Protein AF-A0A914YZF9-F1 (afdb_monomer)

Radius of gyration: 19.72 Å; Cα contacts (8 Å, |Δi|>4): 87; chains: 1; bounding box: 62×27×59 Å

Nearest PDB structures (foldseek):
  5k2a-assembly1_A  TM=5.915E-01  e=2.306E-01  unclassified
  5w93-assembly3_C  TM=6.912E-01  e=2.350E+00  Mus musculus
  6rz8-assembly1_A  TM=3.939E-01  e=8.623E-01  Homo sapiens
  9d3e-assembly1_A  TM=4.324E-01  e=1.805E+00  Homo sapiens
  5vxm-assembly1_A  TM=5.059E-01  e=7.116E+00  Shigella flexneri

Solvent-accessible surface area (backbone atoms only — not comparable to full-atom values): 7388 Å² total; per-residue (Å²): 140,86,82,81,82,81,75,82,79,78,78,74,52,68,73,56,54,53,52,51,51,54,52,51,51,53,49,52,51,51,31,49,52,26,47,49,49,28,53,49,44,55,39,80,81,52,87,71,62,92,94,63,50,62,63,57,46,34,53,54,23,46,50,47,30,54,47,36,52,49,53,44,40,71,76,38,68,81,52,72,35,68,63,34,53,49,29,52,52,49,30,60,53,39,58,73,68,52,55,75,90,46,94,63,56,82,40,65,69,35,53,51,23,50,53,48,26,52,48,28,53,53,48,47,54,66,75,74,109

pLDDT: mean 87.25, std 16.42, range [41.81, 98.69]

Structure (mmCIF, N/CA/C/O backbone):
data_AF-A0A914YZF9-F1
#
_entry.id   AF-A0A914YZF9-F1
#
loop_
_atom_site.group_PDB
_atom_site.id
_atom_site.type_symbol
_atom_site.label_atom_id
_atom_site.label_alt_id
_atom_site.label_comp_id
_atom_site.label_asym_id
_atom_site.label_entity_id
_atom_site.label_seq_id
_atom_site.pdbx_PDB_ins_code
_atom_site.Cartn_x
_atom_site.Cartn_y
_atom_site.Cartn_z
_atom_site.occupancy
_atom_site.B_iso_or_equiv
_atom_site.auth_seq_id
_atom_site.auth_comp_id
_atom_site.auth_asym_id
_atom_site.auth_atom_id
_atom_site.pdbx_PDB_model_num
ATOM 1 N N . MET A 1 1 ? -44.061 -2.619 39.782 1.00 41.81 1 MET A N 1
ATOM 2 C CA . MET A 1 1 ? -43.776 -3.865 39.043 1.00 41.81 1 MET A CA 1
ATOM 3 C C . MET A 1 1 ? -42.575 -3.574 38.165 1.00 41.81 1 MET 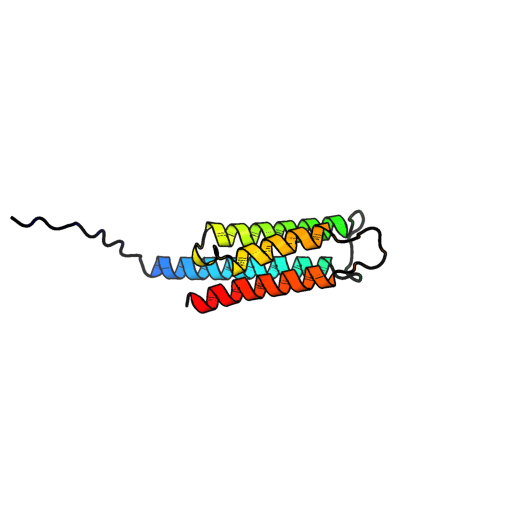A C 1
ATOM 5 O O . MET A 1 1 ? -42.728 -2.903 37.156 1.00 41.81 1 MET A O 1
ATOM 9 N N . SER A 1 2 ? -41.387 -3.953 38.624 1.00 46.25 2 SER A N 1
ATOM 10 C CA . SER A 1 2 ? -40.129 -3.753 37.899 1.00 46.25 2 SER A CA 1
ATOM 11 C C . SER A 1 2 ? -39.741 -5.091 37.279 1.00 46.25 2 SER A C 1
ATOM 13 O O . SER A 1 2 ? -39.705 -6.085 37.999 1.00 46.25 2 SER A O 1
ATOM 15 N N . SER A 1 3 ? -39.484 -5.128 35.973 1.00 50.91 3 SER A N 1
ATOM 16 C CA . SER A 1 3 ? -38.875 -6.283 35.309 1.00 50.91 3 SER A CA 1
ATOM 17 C C . SER A 1 3 ? -37.650 -5.799 34.555 1.00 50.91 3 SER A C 1
ATOM 19 O O . SER A 1 3 ? -37.742 -4.932 33.689 1.00 50.91 3 SER A O 1
ATOM 21 N N . SER A 1 4 ? -36.512 -6.329 34.979 1.00 44.91 4 SER A N 1
ATOM 22 C CA . SER A 1 4 ? -35.160 -5.950 34.605 1.00 44.91 4 SER A CA 1
ATOM 23 C C . SER A 1 4 ? -34.859 -6.211 33.131 1.00 44.91 4 SER A C 1
ATOM 25 O O . SER A 1 4 ? -35.211 -7.25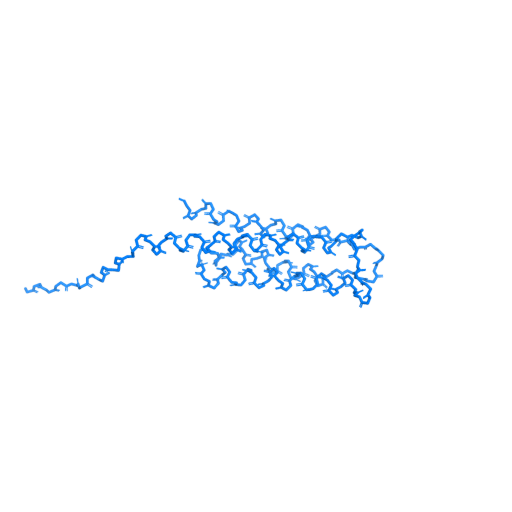8 32.590 1.00 44.91 4 SER A O 1
ATOM 27 N N . CYS A 1 5 ? -34.146 -5.274 32.507 1.00 44.41 5 CYS A N 1
ATOM 28 C CA . CYS A 1 5 ? -33.443 -5.492 31.251 1.00 44.41 5 CYS A CA 1
ATOM 29 C C . CYS A 1 5 ? -32.364 -6.563 31.474 1.00 44.41 5 CYS A C 1
ATOM 31 O O . CYS A 1 5 ? -31.506 -6.400 32.341 1.00 44.41 5 CYS A O 1
ATOM 33 N N . SER A 1 6 ? -32.401 -7.653 30.711 1.00 42.81 6 SER A N 1
ATOM 34 C CA . SER A 1 6 ? -31.313 -8.627 30.671 1.00 42.81 6 SER A CA 1
ATOM 35 C C . SER A 1 6 ? -30.096 -7.978 30.007 1.00 42.81 6 SER A C 1
ATOM 37 O O . SER A 1 6 ? -30.089 -7.779 28.791 1.00 42.81 6 SER A O 1
ATOM 39 N N . SER A 1 7 ? -29.083 -7.630 30.798 1.00 47.12 7 SER A N 1
ATOM 40 C CA . SER A 1 7 ? -27.751 -7.348 30.270 1.00 47.12 7 SER A CA 1
ATOM 41 C C . SER A 1 7 ? -27.175 -8.671 29.775 1.00 47.12 7 SER A C 1
ATOM 43 O O . SER A 1 7 ? -27.036 -9.607 30.561 1.00 47.12 7 SER A O 1
ATOM 45 N N . ILE A 1 8 ? -26.908 -8.775 28.475 1.00 48.06 8 ILE A N 1
ATOM 46 C CA . ILE A 1 8 ? -26.122 -9.878 27.932 1.00 48.06 8 ILE A CA 1
ATOM 47 C C . ILE A 1 8 ? -24.694 -9.629 28.414 1.00 48.06 8 ILE A C 1
ATOM 49 O O . ILE A 1 8 ? -24.010 -8.745 27.906 1.00 48.06 8 ILE A O 1
ATOM 53 N N . ASP A 1 9 ? -24.290 -10.366 29.442 1.00 46.50 9 ASP A N 1
ATOM 54 C CA . ASP A 1 9 ? -22.902 -10.473 29.869 1.00 46.50 9 ASP A CA 1
ATOM 55 C C . ASP A 1 9 ? -22.181 -11.352 28.840 1.00 46.50 9 ASP A C 1
ATOM 57 O O . ASP A 1 9 ? -22.164 -12.580 28.936 1.00 46.50 9 ASP A O 1
ATOM 61 N N . LEU A 1 10 ? -21.691 -10.729 27.765 1.00 47.41 10 LEU A N 1
ATOM 62 C CA . LEU A 1 10 ? -20.700 -11.355 26.898 1.00 47.41 10 LEU A CA 1
ATOM 63 C C . LEU A 1 10 ? -19.384 -11.328 27.672 1.00 47.41 10 LEU A C 1
ATOM 65 O O . LEU A 1 10 ? -18.563 -10.440 27.465 1.00 47.41 10 LEU A O 1
ATOM 69 N N . GLY A 1 11 ? -19.221 -12.276 28.595 1.00 46.06 11 GLY A N 1
ATOM 70 C CA . GLY A 1 11 ? -17.920 -12.594 29.164 1.00 46.06 11 GLY A CA 1
ATOM 71 C C . GLY A 1 11 ? -17.015 -13.042 28.024 1.00 46.06 11 GLY A C 1
ATOM 72 O O . GLY A 1 11 ? -17.079 -14.195 27.599 1.00 46.06 11 GLY A O 1
ATOM 73 N N . ILE A 1 12 ? -16.254 -12.103 27.464 1.00 52.09 12 ILE A N 1
ATOM 74 C CA . ILE A 1 12 ? -15.191 -12.409 26.516 1.00 52.09 12 ILE A CA 1
ATOM 75 C C . ILE A 1 12 ? -14.120 -13.118 27.340 1.00 52.09 12 ILE A C 1
ATOM 77 O O . ILE A 1 12 ? -13.631 -12.579 28.332 1.00 52.09 12 ILE A O 1
ATOM 81 N N . ASP A 1 13 ? -13.856 -14.371 26.985 1.00 53.38 13 ASP A N 1
ATOM 82 C CA . ASP A 1 13 ? -12.805 -15.173 27.596 1.00 53.38 13 ASP A CA 1
ATOM 83 C C . ASP A 1 13 ? -11.463 -14.436 27.411 1.00 53.38 13 ASP A C 1
ATOM 85 O O . ASP A 1 13 ? -11.166 -14.046 26.277 1.00 53.38 13 ASP A O 1
ATOM 89 N N . PRO A 1 14 ? -10.666 -14.198 28.469 1.00 59.97 14 PRO A N 1
ATOM 90 C CA . PRO A 1 14 ? -9.357 -13.556 28.338 1.00 59.97 14 PRO A CA 1
ATOM 91 C C . PRO A 1 14 ? -8.442 -14.278 27.334 1.00 59.97 14 PRO A C 1
ATOM 93 O O . PRO A 1 14 ? -7.701 -13.614 26.612 1.00 59.97 14 PRO A O 1
ATOM 96 N N . ASP A 1 15 ? -8.574 -15.602 27.179 1.00 61.19 15 ASP A N 1
ATOM 97 C CA . ASP A 1 15 ? -7.823 -16.362 26.170 1.00 61.19 15 ASP A CA 1
ATOM 98 C C . ASP A 1 15 ? -8.225 -15.971 24.730 1.00 61.19 15 ASP A C 1
ATOM 100 O O . ASP A 1 15 ? -7.439 -16.094 23.790 1.00 61.19 15 ASP A O 1
ATOM 104 N N . PHE A 1 16 ? -9.452 -15.477 24.526 1.00 59.66 16 PHE A N 1
ATOM 105 C CA . PHE A 1 16 ? -9.936 -15.003 23.227 1.00 59.66 16 PHE A CA 1
ATOM 106 C C . PHE A 1 16 ? -9.456 -13.579 22.911 1.00 59.66 16 PHE A C 1
ATOM 108 O O . PHE A 1 16 ? -9.211 -13.273 21.743 1.00 59.66 16 PHE A O 1
ATOM 115 N N . GLU A 1 17 ? -9.290 -12.715 23.918 1.00 62.69 17 GLU A N 1
ATOM 116 C CA . GLU A 1 17 ? -8.687 -11.386 23.728 1.00 62.69 17 GLU A CA 1
ATOM 117 C C . GLU A 1 17 ? -7.202 -11.484 23.358 1.00 62.69 17 GLU A C 1
ATOM 119 O O . GLU A 1 17 ? -6.766 -10.795 22.432 1.00 62.69 17 GLU A O 1
ATOM 124 N N . ASP A 1 18 ? -6.456 -12.394 23.990 1.00 62.62 18 ASP A N 1
ATOM 125 C CA . ASP A 1 18 ? -5.040 -12.627 23.675 1.00 62.62 18 ASP A CA 1
ATOM 126 C C . ASP A 1 18 ? -4.853 -13.165 22.243 1.00 62.62 18 ASP A C 1
ATOM 128 O O . ASP A 1 18 ? -4.009 -12.675 21.489 1.00 62.62 18 ASP A O 1
ATOM 132 N N . LEU A 1 19 ? -5.710 -14.090 21.792 1.00 63.25 19 LEU A N 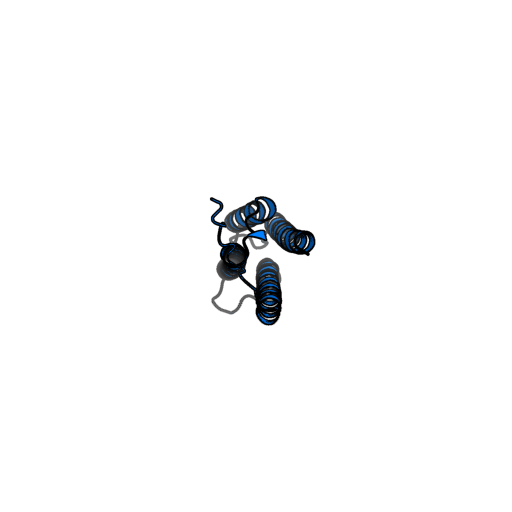1
ATOM 133 C CA . LEU A 1 19 ? -5.690 -14.582 20.405 1.00 63.25 19 LEU A CA 1
ATOM 134 C C . LEU A 1 19 ? -6.034 -13.492 19.377 1.00 63.25 19 LEU A C 1
ATOM 136 O O . LEU A 1 19 ? -5.483 -13.474 18.270 1.00 63.25 19 LEU A O 1
ATOM 140 N N . LEU A 1 20 ? -6.947 -12.577 19.718 1.00 70.44 20 LEU A N 1
ATOM 141 C CA . LEU A 1 20 ? -7.263 -11.426 18.872 1.00 70.44 20 LEU A CA 1
ATOM 142 C C . LEU A 1 20 ? -6.070 -10.467 18.776 1.00 70.44 20 LEU A C 1
ATOM 144 O O . LEU A 1 20 ? -5.789 -9.975 17.679 1.00 70.44 20 LEU A O 1
ATOM 148 N N . ALA A 1 21 ? -5.344 -10.251 19.874 1.00 79.81 21 ALA A N 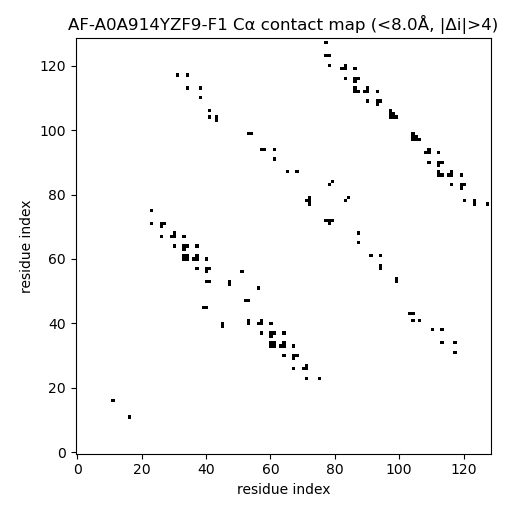1
ATOM 149 C CA . ALA A 1 21 ? -4.135 -9.433 19.895 1.00 79.81 21 ALA A CA 1
ATOM 150 C C . ALA A 1 21 ? -3.011 -10.038 19.032 1.00 79.81 21 ALA A C 1
ATOM 152 O O . ALA A 1 21 ? -2.431 -9.326 18.209 1.00 79.81 21 ALA A O 1
ATOM 153 N N . ASP A 1 22 ? -2.770 -11.348 19.133 1.00 86.19 22 ASP A N 1
ATOM 154 C CA . ASP A 1 22 ? -1.772 -12.052 18.313 1.00 86.19 22 ASP A CA 1
ATOM 155 C C . ASP A 1 22 ? -2.117 -12.006 16.822 1.00 86.19 22 ASP A C 1
ATOM 157 O O . ASP A 1 22 ? -1.260 -11.731 15.975 1.00 86.19 22 ASP A O 1
ATOM 161 N N . SER A 1 23 ? -3.393 -12.225 16.483 1.00 91.38 23 SER A N 1
ATOM 162 C CA . SER A 1 23 ? -3.843 -12.146 15.092 1.00 91.38 23 SER A CA 1
ATOM 163 C C . SER A 1 23 ? -3.644 -10.742 14.518 1.00 91.38 23 SER A C 1
ATOM 165 O O . SER A 1 23 ? -3.094 -10.610 13.424 1.00 91.38 23 SER A O 1
ATOM 167 N N . LEU A 1 24 ? -3.977 -9.698 15.286 1.00 93.25 24 LEU A N 1
ATOM 168 C CA . LEU A 1 24 ? -3.774 -8.308 14.891 1.00 93.25 24 LEU A CA 1
ATOM 169 C C . LEU A 1 24 ? -2.295 -8.006 14.635 1.00 93.25 24 LEU A C 1
ATOM 171 O O . LEU A 1 24 ? -1.974 -7.404 13.610 1.00 93.25 24 LEU A O 1
ATOM 175 N N . LEU A 1 25 ? -1.397 -8.423 15.530 1.00 92.25 25 LEU A N 1
ATOM 176 C CA . LEU A 1 25 ? 0.042 -8.210 15.354 1.00 92.25 25 LEU A CA 1
ATOM 177 C C . LEU A 1 25 ? 0.555 -8.878 14.076 1.00 92.25 25 LEU A C 1
ATOM 179 O O . LEU A 1 25 ? 1.207 -8.216 13.268 1.00 92.25 25 LEU A O 1
ATOM 183 N N . ASN A 1 26 ? 0.180 -10.135 13.838 1.00 95.69 26 ASN A N 1
ATOM 184 C CA . ASN A 1 26 ? 0.559 -10.858 12.625 1.00 95.69 26 ASN A CA 1
ATOM 185 C C . ASN A 1 26 ? 0.061 -10.153 11.348 1.00 95.69 26 ASN A C 1
ATOM 187 O O . ASN A 1 26 ? 0.760 -10.083 10.340 1.00 95.69 26 ASN A O 1
ATOM 191 N N . ASP A 1 27 ? -1.137 -9.577 11.377 1.00 96.56 27 ASP A N 1
ATOM 192 C CA . ASP A 1 27 ? -1.683 -8.859 10.223 1.00 96.56 27 ASP A CA 1
ATOM 193 C C . ASP A 1 27 ? -0.989 -7.527 9.949 1.00 96.56 27 ASP A C 1
ATOM 195 O O . ASP A 1 27 ? -0.864 -7.108 8.795 1.00 96.56 27 ASP A O 1
ATOM 199 N N . ILE A 1 28 ? -0.540 -6.861 11.012 1.00 96.38 28 ILE A N 1
ATOM 200 C CA . ILE A 1 28 ? 0.260 -5.640 10.926 1.00 96.38 28 ILE A CA 1
ATOM 201 C C . ILE A 1 28 ? 1.652 -5.959 10.379 1.00 96.38 28 ILE A C 1
ATOM 203 O O . ILE A 1 28 ? 2.143 -5.223 9.521 1.00 96.38 28 ILE A O 1
ATOM 207 N N . GLU A 1 29 ? 2.260 -7.065 10.808 1.00 97.06 29 GLU A N 1
ATOM 208 C CA . GLU A 1 29 ? 3.526 -7.557 10.257 1.00 97.06 29 GLU A CA 1
ATOM 209 C C . GLU A 1 29 ? 3.397 -7.894 8.767 1.00 97.06 29 GLU A C 1
ATOM 211 O O . GLU A 1 29 ? 4.203 -7.420 7.964 1.00 97.06 29 GLU A O 1
ATOM 216 N N . LEU A 1 30 ? 2.336 -8.603 8.366 1.00 97.94 30 LEU A N 1
ATOM 217 C CA . LEU A 1 30 ? 2.048 -8.888 6.956 1.00 97.94 30 LEU A CA 1
ATOM 218 C C . LEU A 1 30 ? 1.857 -7.607 6.133 1.00 97.94 30 LEU A C 1
ATOM 220 O O . LEU A 1 30 ? 2.388 -7.481 5.027 1.00 97.94 30 LEU A O 1
ATOM 224 N N . PHE A 1 31 ? 1.119 -6.628 6.661 1.00 98.44 31 PHE A N 1
ATOM 225 C CA . PHE A 1 31 ? 0.971 -5.321 6.019 1.00 98.44 31 PHE A CA 1
ATOM 226 C C . PHE A 1 31 ? 2.324 -4.605 5.847 1.00 98.44 31 PHE A C 1
ATOM 228 O O . PHE A 1 31 ? 2.598 -4.049 4.774 1.00 98.44 31 PHE A O 1
ATOM 235 N N . ALA A 1 32 ? 3.181 -4.632 6.870 1.00 98.19 32 ALA A N 1
ATOM 236 C CA . ALA A 1 32 ? 4.511 -4.030 6.822 1.00 98.19 32 ALA A CA 1
ATOM 237 C C . ALA A 1 32 ? 5.421 -4.740 5.805 1.00 98.19 32 ALA A C 1
ATOM 239 O O . ALA A 1 32 ? 6.102 -4.080 5.016 1.00 98.19 32 ALA A O 1
ATOM 240 N N . GLU A 1 33 ? 5.382 -6.074 5.747 1.00 98.50 33 GLU A N 1
ATOM 241 C CA . GLU A 1 33 ? 6.123 -6.860 4.759 1.00 98.50 33 GLU A CA 1
ATOM 242 C C . GLU A 1 33 ? 5.691 -6.508 3.331 1.00 98.50 33 GLU A C 1
ATOM 244 O O . GLU A 1 33 ? 6.530 -6.217 2.472 1.00 98.50 33 GLU A O 1
ATOM 249 N N . HIS A 1 34 ? 4.384 -6.469 3.063 1.00 98.69 34 HIS A N 1
ATOM 250 C CA . HIS A 1 34 ? 3.865 -6.090 1.750 1.00 98.69 34 HIS A CA 1
ATOM 251 C C . HIS A 1 34 ? 4.257 -4.659 1.364 1.00 98.69 34 HIS A C 1
ATOM 253 O O . HIS A 1 34 ? 4.623 -4.408 0.211 1.00 98.69 34 HIS A O 1
ATOM 259 N N . SER A 1 35 ? 4.231 -3.728 2.320 1.00 98.50 35 SER A N 1
ATOM 260 C CA . SER A 1 35 ? 4.640 -2.335 2.104 1.00 98.50 35 SER A CA 1
ATOM 261 C C . SER A 1 35 ? 6.131 -2.231 1.782 1.00 98.50 35 SER A C 1
ATOM 263 O O . SER A 1 35 ? 6.524 -1.511 0.859 1.00 98.50 35 SER A O 1
ATOM 265 N N . ASN A 1 36 ? 6.972 -3.016 2.459 1.00 98.12 36 ASN A N 1
ATOM 266 C CA . ASN A 1 36 ? 8.392 -3.126 2.139 1.00 98.12 36 ASN A CA 1
ATOM 267 C C . ASN A 1 36 ? 8.629 -3.732 0.745 1.00 98.12 36 ASN A C 1
ATOM 269 O O . ASN A 1 36 ? 9.424 -3.200 -0.028 1.00 98.12 36 ASN A O 1
ATOM 273 N N . ARG A 1 37 ? 7.895 -4.786 0.369 1.00 97.19 37 ARG A N 1
ATOM 274 C CA . ARG A 1 37 ? 7.969 -5.367 -0.985 1.00 97.19 37 ARG A CA 1
ATOM 275 C C . ARG A 1 37 ? 7.610 -4.347 -2.064 1.00 97.19 37 ARG A C 1
ATOM 277 O O . ARG A 1 37 ? 8.278 -4.299 -3.096 1.00 97.19 37 ARG A O 1
ATOM 284 N N . LEU A 1 38 ? 6.613 -3.496 -1.814 1.00 98.00 38 LEU A N 1
ATOM 285 C CA . LEU A 1 38 ? 6.279 -2.399 -2.721 1.00 98.00 38 LEU A CA 1
ATOM 286 C C . LEU A 1 38 ? 7.433 -1.397 -2.840 1.00 98.00 38 LEU A C 1
ATOM 288 O O . LEU A 1 38 ? 7.800 -1.053 -3.961 1.00 98.00 38 LEU A O 1
ATOM 292 N N . ARG A 1 39 ? 8.070 -0.993 -1.734 1.00 97.12 39 ARG A N 1
ATOM 293 C CA . ARG A 1 39 ? 9.264 -0.128 -1.791 1.00 97.12 39 ARG A CA 1
ATOM 294 C C . ARG A 1 39 ? 10.388 -0.730 -2.624 1.00 97.12 39 ARG A C 1
ATOM 296 O O . ARG A 1 39 ? 10.929 -0.042 -3.481 1.00 97.12 39 ARG A O 1
ATOM 303 N N . VAL A 1 40 ? 10.704 -2.006 -2.408 1.00 95.50 40 VAL A N 1
ATOM 304 C CA . VAL A 1 40 ? 11.756 -2.705 -3.162 1.00 95.50 40 VAL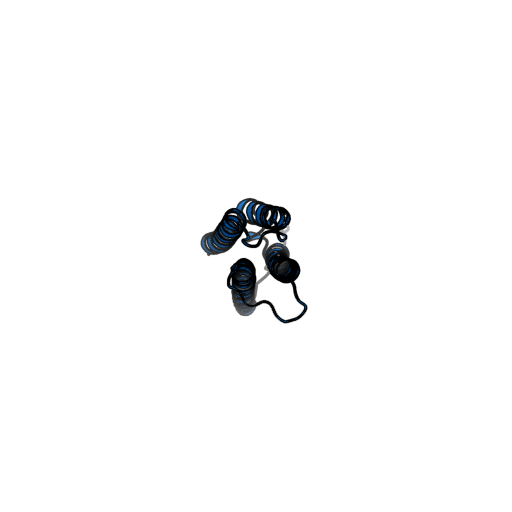 A CA 1
ATOM 305 C C . VAL A 1 40 ? 11.425 -2.743 -4.654 1.00 95.50 40 VAL A C 1
ATOM 307 O O . VAL A 1 40 ? 12.290 -2.461 -5.473 1.00 95.50 40 VAL A O 1
ATOM 310 N N . SER A 1 41 ? 10.168 -3.000 -5.027 1.00 94.62 41 SER A N 1
ATOM 311 C CA . SER A 1 41 ? 9.758 -3.006 -6.443 1.00 94.62 41 SER A CA 1
ATOM 312 C C . SER A 1 41 ? 9.861 -1.635 -7.133 1.00 94.62 41 SER A C 1
ATOM 314 O O . SER A 1 41 ? 9.949 -1.562 -8.360 1.00 94.62 41 SER A O 1
ATOM 316 N N . LEU A 1 42 ? 9.857 -0.547 -6.353 1.00 94.62 42 LEU A N 1
ATOM 317 C CA . LEU A 1 42 ? 10.023 0.827 -6.834 1.00 94.62 42 LEU A CA 1
ATOM 318 C C . LEU A 1 42 ? 11.497 1.241 -6.957 1.00 94.62 42 LEU A C 1
ATOM 320 O O . LEU A 1 42 ? 11.775 2.290 -7.544 1.00 94.62 42 LEU A O 1
ATOM 324 N N . ASP A 1 43 ? 12.435 0.453 -6.421 1.00 91.88 43 ASP A N 1
ATOM 325 C CA . ASP A 1 43 ? 13.863 0.706 -6.581 1.00 91.88 43 ASP A CA 1
ATOM 326 C C . ASP A 1 43 ? 14.282 0.418 -8.030 1.00 91.88 43 ASP A C 1
ATOM 328 O O . ASP A 1 43 ? 14.116 -0.680 -8.567 1.00 91.88 43 ASP A O 1
ATOM 332 N N . SER A 1 44 ? 14.859 1.430 -8.679 1.00 85.00 44 SER A N 1
ATOM 333 C CA . SER A 1 44 ? 15.334 1.316 -10.059 1.00 85.00 44 SER A CA 1
ATOM 334 C C . SER A 1 44 ? 16.506 0.336 -10.205 1.00 85.00 44 SER A C 1
ATOM 336 O O . SER A 1 44 ? 16.742 -0.153 -11.312 1.00 85.00 44 SER A O 1
ATOM 338 N N . ASN A 1 45 ? 17.193 0.008 -9.106 1.00 86.75 45 ASN A N 1
ATOM 339 C CA . ASN A 1 45 ? 18.281 -0.969 -9.061 1.00 86.75 45 ASN A CA 1
ATOM 340 C C . ASN A 1 45 ? 17.818 -2.380 -8.670 1.00 86.75 45 ASN A C 1
ATOM 342 O O . ASN A 1 45 ? 18.632 -3.306 -8.688 1.00 86.75 45 ASN A O 1
ATOM 346 N N . ALA A 1 46 ? 16.541 -2.567 -8.318 1.00 86.88 46 ALA A N 1
ATOM 347 C CA . ALA A 1 46 ? 16.033 -3.883 -7.960 1.00 86.88 46 ALA A CA 1
ATOM 348 C C . ALA A 1 46 ? 16.102 -4.845 -9.152 1.00 86.88 46 ALA A C 1
ATOM 350 O O . ALA A 1 46 ? 15.781 -4.483 -10.292 1.00 86.88 46 ALA A O 1
ATOM 351 N N . TYR A 1 47 ? 16.507 -6.081 -8.855 1.00 86.88 47 TYR A N 1
ATOM 352 C CA . TYR A 1 47 ? 16.530 -7.180 -9.810 1.00 86.88 47 TYR A CA 1
ATOM 353 C C . TYR A 1 47 ? 15.117 -7.491 -10.313 1.00 86.88 47 TYR A C 1
ATOM 355 O O . TYR A 1 47 ? 14.176 -7.606 -9.529 1.00 86.88 47 TYR A O 1
ATOM 363 N N . ILE A 1 48 ? 14.990 -7.671 -11.626 1.00 85.81 48 ILE A N 1
ATOM 364 C CA . ILE A 1 48 ? 13.759 -8.114 -12.277 1.00 85.81 48 ILE A CA 1
ATOM 365 C C . ILE A 1 48 ? 14.033 -9.520 -12.825 1.00 85.81 48 ILE A C 1
ATOM 367 O O . ILE A 1 48 ? 14.947 -9.653 -13.641 1.00 85.81 48 ILE A O 1
ATOM 371 N N . PRO A 1 49 ? 13.298 -10.560 -12.384 1.00 86.88 49 PRO A N 1
ATOM 3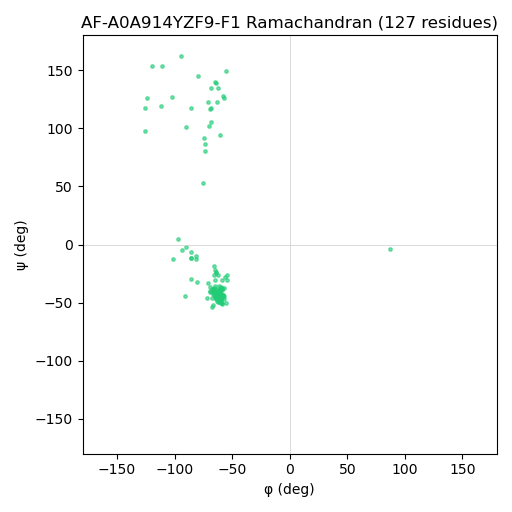72 C CA . PRO A 1 49 ? 13.392 -11.896 -12.949 1.00 86.88 49 PRO A CA 1
ATOM 373 C C . PRO A 1 49 ? 13.155 -11.903 -14.456 1.00 86.88 49 PRO A C 1
ATOM 375 O O . PRO A 1 49 ? 12.384 -11.101 -14.991 1.00 86.88 49 PRO A O 1
ATOM 378 N N . ASP A 1 50 ? 13.796 -12.850 -15.134 1.00 83.62 50 ASP A N 1
ATOM 379 C CA . ASP A 1 50 ? 13.679 -12.997 -16.579 1.00 83.62 50 ASP A CA 1
ATOM 380 C C . ASP A 1 50 ? 12.212 -13.191 -16.997 1.00 83.62 50 ASP A C 1
ATOM 382 O O . ASP A 1 50 ? 11.515 -14.082 -16.511 1.00 83.62 50 ASP A O 1
ATOM 386 N N . GLY A 1 51 ? 11.744 -12.350 -17.921 1.00 82.12 51 GLY A N 1
ATOM 387 C CA . GLY A 1 51 ? 10.371 -12.386 -18.432 1.00 82.12 51 GLY A CA 1
ATOM 388 C C . GLY A 1 51 ? 9.350 -11.576 -17.625 1.00 82.12 51 GLY A C 1
ATOM 389 O O . GLY A 1 51 ? 8.208 -11.452 -18.069 1.00 82.12 51 GLY A O 1
ATOM 390 N N . GLU A 1 52 ? 9.736 -10.977 -16.496 1.00 87.75 52 GLU A N 1
ATOM 391 C CA . GLU A 1 52 ? 8.898 -10.017 -15.775 1.00 87.75 52 GLU A CA 1
ATOM 392 C C . GLU A 1 52 ? 9.209 -8.566 -16.163 1.00 87.75 52 GLU A C 1
ATOM 394 O O . GLU A 1 52 ? 10.256 -8.242 -16.723 1.00 87.75 52 GLU A O 1
ATOM 399 N N . SER A 1 53 ? 8.281 -7.661 -15.845 1.00 90.94 53 SER A N 1
ATOM 400 C CA . SER A 1 53 ? 8.509 -6.220 -15.941 1.00 90.94 53 SER A CA 1
ATOM 401 C C . SER A 1 53 ? 8.346 -5.561 -14.579 1.00 90.94 53 SER A C 1
ATOM 403 O O . SER A 1 53 ? 7.580 -6.020 -13.728 1.00 90.94 53 SER A O 1
ATOM 405 N N . ARG A 1 54 ? 9.018 -4.422 -14.387 1.00 91.12 54 ARG A N 1
ATOM 406 C CA . ARG A 1 54 ? 8.875 -3.621 -13.165 1.00 91.12 54 ARG A CA 1
ATOM 407 C C . ARG A 1 54 ? 7.426 -3.200 -12.920 1.00 91.12 54 ARG A C 1
ATOM 409 O O . ARG A 1 54 ? 6.970 -3.224 -11.785 1.00 91.12 54 ARG A O 1
ATOM 416 N N . CYS A 1 55 ? 6.691 -2.885 -13.988 1.00 93.94 55 CYS A N 1
ATOM 417 C CA . CYS A 1 55 ? 5.258 -2.596 -13.934 1.00 93.94 55 CYS A CA 1
ATOM 418 C C . CYS A 1 55 ? 4.479 -3.747 -13.276 1.00 93.94 55 CYS A C 1
ATOM 420 O O . CYS A 1 55 ? 3.746 -3.529 -12.311 1.00 93.94 55 CYS A O 1
ATOM 422 N N . VAL A 1 56 ? 4.704 -4.985 -13.730 1.00 93.88 56 VAL A N 1
ATOM 423 C CA . VAL A 1 56 ? 4.058 -6.178 -13.160 1.00 93.88 56 VAL A CA 1
ATOM 424 C C . VAL A 1 56 ? 4.407 -6.341 -11.680 1.00 93.88 56 VAL A C 1
ATOM 426 O O . VAL A 1 56 ? 3.505 -6.544 -10.868 1.00 93.88 56 VAL A O 1
ATOM 429 N N . GLN A 1 57 ? 5.678 -6.184 -11.304 1.00 94.56 57 GLN A N 1
ATOM 430 C CA . GLN A 1 57 ? 6.102 -6.319 -9.907 1.00 94.56 57 GLN A CA 1
ATOM 431 C C . GLN A 1 57 ? 5.496 -5.263 -8.988 1.00 94.56 57 GLN A C 1
ATOM 433 O O . GLN A 1 57 ? 4.983 -5.602 -7.922 1.00 94.56 57 GLN A O 1
ATOM 438 N N . VAL A 1 58 ? 5.513 -3.996 -9.407 1.00 96.44 58 VAL A N 1
ATOM 439 C CA . VAL A 1 58 ? 4.931 -2.894 -8.634 1.00 96.44 58 VAL A CA 1
ATOM 440 C C . VAL A 1 58 ? 3.429 -3.110 -8.451 1.00 96.44 58 VAL A C 1
ATOM 442 O O . VAL A 1 58 ? 2.912 -2.950 -7.345 1.00 96.44 58 VAL A O 1
ATOM 445 N N . HIS A 1 59 ? 2.713 -3.539 -9.495 1.00 97.12 59 HIS A N 1
ATOM 446 C CA . HIS A 1 59 ? 1.281 -3.823 -9.393 1.00 97.12 59 HIS A CA 1
ATOM 447 C C . HIS A 1 59 ? 0.963 -5.062 -8.544 1.00 97.12 59 HIS A C 1
ATOM 449 O O . HIS A 1 59 ? -0.019 -5.048 -7.794 1.00 97.12 59 HIS A O 1
ATOM 455 N N . ALA A 1 60 ? 1.787 -6.110 -8.602 1.00 96.94 60 ALA A N 1
ATOM 456 C CA . ALA A 1 60 ? 1.656 -7.269 -7.723 1.00 96.94 60 ALA A CA 1
ATOM 457 C C . ALA A 1 60 ? 1.887 -6.875 -6.253 1.00 96.94 60 ALA A C 1
ATOM 459 O O . ALA A 1 60 ? 1.074 -7.204 -5.386 1.00 96.94 60 ALA A O 1
ATOM 460 N N . ALA A 1 61 ? 2.935 -6.094 -5.979 1.00 97.81 61 ALA A N 1
ATOM 461 C CA . ALA A 1 61 ? 3.232 -5.563 -4.653 1.00 97.81 61 ALA A CA 1
ATOM 462 C C . ALA A 1 61 ? 2.112 -4.666 -4.111 1.00 97.81 61 ALA A C 1
ATOM 464 O O . ALA A 1 61 ? 1.640 -4.875 -2.992 1.00 97.81 61 ALA A O 1
ATOM 465 N N . LEU A 1 62 ? 1.601 -3.740 -4.927 1.00 98.62 62 LEU A N 1
ATOM 466 C CA . LEU A 1 62 ? 0.455 -2.903 -4.568 1.00 98.62 62 LEU A CA 1
ATOM 467 C C . LEU A 1 62 ? -0.793 -3.738 -4.253 1.00 98.62 62 LEU A C 1
ATOM 469 O O . LEU A 1 62 ? -1.554 -3.383 -3.350 1.00 98.62 62 LEU A O 1
ATOM 473 N N . SER A 1 63 ? -1.021 -4.829 -4.987 1.00 98.56 63 SER A N 1
ATOM 474 C CA . SER A 1 63 ? -2.172 -5.707 -4.760 1.00 98.56 63 SER A CA 1
ATOM 475 C C . SER A 1 63 ? -2.100 -6.374 -3.386 1.00 98.56 63 SER A C 1
ATOM 477 O O . SER A 1 63 ? -3.105 -6.410 -2.682 1.00 98.56 63 SER A O 1
ATOM 479 N N . MET A 1 64 ? -0.911 -6.810 -2.959 1.00 98.56 64 MET A N 1
ATOM 480 C CA . MET A 1 64 ? -0.704 -7.372 -1.618 1.00 98.56 64 MET A CA 1
ATOM 481 C C . MET A 1 64 ? -0.891 -6.325 -0.514 1.00 98.56 64 MET A C 1
ATOM 483 O O . MET A 1 64 ? -1.587 -6.591 0.466 1.00 98.56 64 MET A O 1
ATOM 487 N N . VAL A 1 65 ? -0.367 -5.105 -0.696 1.00 98.69 65 VAL A N 1
ATOM 488 C CA . VAL A 1 65 ? -0.616 -3.995 0.244 1.00 98.69 65 VAL A CA 1
ATOM 489 C C . VAL A 1 65 ? -2.116 -3.718 0.344 1.00 98.69 65 VAL A C 1
ATOM 491 O O . VAL A 1 65 ? -2.677 -3.712 1.436 1.00 98.69 65 VAL A O 1
ATOM 494 N N . SER A 1 66 ? -2.795 -3.573 -0.794 1.00 98.44 66 SER A N 1
ATOM 495 C CA . SER A 1 66 ? -4.237 -3.300 -0.847 1.00 98.44 66 SER A CA 1
ATOM 496 C C . SER A 1 66 ? -5.065 -4.405 -0.187 1.00 98.44 66 SER A C 1
ATOM 498 O O . SER A 1 66 ? -6.067 -4.111 0.466 1.00 98.44 66 SER A O 1
ATOM 500 N N . GLN A 1 67 ? -4.648 -5.664 -0.346 1.00 98.50 67 GLN A N 1
ATOM 501 C CA . GLN A 1 67 ? -5.278 -6.808 0.302 1.00 98.50 67 GLN A CA 1
ATOM 502 C C . GLN A 1 67 ? -5.085 -6.753 1.820 1.00 98.50 67 GLN A C 1
ATOM 504 O O . GLN A 1 67 ? -6.073 -6.741 2.545 1.00 98.50 67 GLN A O 1
ATOM 509 N N . SER A 1 68 ? -3.851 -6.591 2.303 1.00 98.31 68 SER A N 1
ATOM 510 C CA . SER A 1 68 ? -3.587 -6.499 3.747 1.00 98.31 68 SER A CA 1
ATOM 511 C C . SER A 1 68 ? -4.299 -5.317 4.418 1.00 98.31 68 SER A C 1
ATOM 513 O O . SER A 1 68 ? -4.888 -5.481 5.483 1.00 98.31 68 SER A O 1
ATOM 515 N N . VAL A 1 69 ? -4.371 -4.148 3.767 1.00 98.19 69 VAL A N 1
ATOM 516 C CA . VAL A 1 69 ? -5.170 -3.010 4.259 1.00 98.19 69 VAL A CA 1
ATOM 517 C C . VAL A 1 69 ? -6.652 -3.371 4.324 1.00 98.19 69 VAL A C 1
ATOM 519 O O . VAL A 1 69 ? -7.315 -3.069 5.314 1.00 98.19 69 VAL A O 1
ATOM 522 N N . ARG A 1 70 ? -7.198 -4.026 3.292 1.00 98.12 70 ARG A N 1
ATOM 523 C CA . ARG A 1 70 ? -8.592 -4.489 3.304 1.00 98.12 70 ARG A CA 1
ATOM 524 C C . ARG A 1 70 ? -8.839 -5.454 4.460 1.00 98.12 70 ARG A C 1
ATOM 526 O O . ARG A 1 70 ? -9.859 -5.316 5.130 1.00 98.12 70 ARG A O 1
ATOM 533 N N . ASP A 1 71 ? -7.922 -6.378 4.710 1.00 97.25 71 ASP A N 1
ATOM 534 C CA . ASP A 1 71 ? -8.049 -7.367 5.779 1.00 97.25 71 ASP A CA 1
ATOM 535 C C . ASP A 1 71 ? -8.008 -6.716 7.165 1.00 97.25 71 ASP A C 1
ATOM 537 O O . ASP A 1 71 ? -8.795 -7.099 8.037 1.00 97.2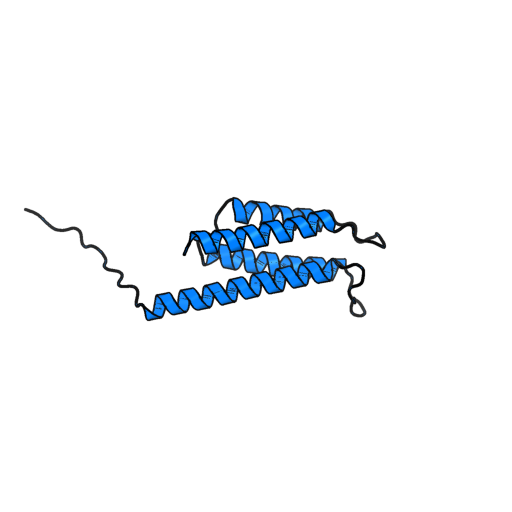5 71 ASP A O 1
ATOM 541 N N . LEU A 1 72 ? -7.171 -5.687 7.351 1.00 96.69 72 LEU A N 1
ATOM 542 C CA . LEU A 1 72 ? -7.176 -4.857 8.558 1.00 96.69 72 LEU A CA 1
ATOM 543 C C . LEU A 1 72 ? -8.522 -4.140 8.732 1.00 96.69 72 LEU A C 1
ATOM 545 O O . LEU A 1 72 ? -9.138 -4.218 9.791 1.00 96.69 72 LEU A O 1
ATOM 549 N N . LEU A 1 73 ? -9.020 -3.486 7.679 1.00 96.06 73 LEU A N 1
ATOM 550 C CA . LEU A 1 73 ? -10.293 -2.760 7.713 1.00 96.06 73 LEU A CA 1
ATOM 551 C C . LEU A 1 73 ? -11.484 -3.681 7.991 1.00 96.06 73 LEU A C 1
ATOM 553 O O . LEU A 1 73 ? -12.421 -3.275 8.673 1.00 96.06 73 LEU A O 1
ATOM 557 N N . VAL A 1 74 ? -11.501 -4.891 7.432 1.00 95.88 74 VAL A N 1
ATOM 558 C CA . VAL A 1 74 ? -12.619 -5.829 7.591 1.00 95.88 74 VAL A CA 1
ATOM 559 C C . VAL A 1 74 ? -12.662 -6.391 9.006 1.00 95.88 74 VAL A C 1
ATOM 561 O O . VAL A 1 74 ? -13.740 -6.408 9.601 1.00 95.88 74 VAL A O 1
ATOM 564 N N . ARG A 1 75 ? -11.516 -6.821 9.540 1.00 94.38 75 ARG A N 1
ATOM 565 C CA . ARG A 1 75 ? -11.456 -7.518 10.832 1.00 94.38 75 ARG A CA 1
ATOM 566 C C . ARG A 1 75 ? -11.387 -6.591 12.031 1.00 94.38 75 ARG A C 1
ATOM 568 O O . ARG A 1 75 ? -11.922 -6.933 13.078 1.00 94.38 75 ARG A O 1
ATOM 575 N N . TYR A 1 76 ? -10.802 -5.408 11.871 1.00 94.00 76 TYR A N 1
ATOM 576 C CA . TYR A 1 76 ? -10.528 -4.500 12.980 1.00 94.00 76 TYR A CA 1
ATOM 577 C C . TYR A 1 76 ? -11.142 -3.120 12.696 1.00 94.00 76 TYR A C 1
ATOM 579 O O . TYR A 1 76 ? -10.552 -2.287 11.997 1.00 94.00 76 TYR A O 1
ATOM 587 N N . PRO A 1 77 ? -12.340 -2.832 13.243 1.00 92.00 77 PRO A N 1
ATOM 588 C CA . PRO A 1 77 ? -13.039 -1.568 13.012 1.00 92.00 77 PRO A CA 1
ATOM 589 C C . PRO A 1 77 ? -12.219 -0.313 13.339 1.00 92.00 77 PRO A C 1
ATOM 591 O O . PRO A 1 77 ? -12.453 0.723 12.719 1.00 92.00 77 PRO A O 1
ATOM 594 N N . ILE A 1 78 ? -11.239 -0.411 14.246 1.00 93.38 78 ILE A N 1
ATOM 595 C CA . ILE A 1 78 ? -10.337 0.687 14.629 1.00 93.38 78 ILE A CA 1
ATOM 596 C C . ILE A 1 78 ? -9.579 1.296 13.440 1.00 93.38 78 ILE A C 1
ATOM 598 O O . ILE A 1 78 ? -9.288 2.487 13.464 1.00 93.38 78 ILE A O 1
ATOM 602 N N . PHE A 1 79 ? -9.319 0.538 12.365 1.00 95.94 79 PHE A N 1
ATOM 603 C CA . PHE A 1 79 ? -8.634 1.060 11.173 1.00 95.94 79 PHE A CA 1
ATOM 604 C C . PHE A 1 79 ? -9.569 1.727 10.165 1.00 95.94 79 PHE A C 1
ATOM 606 O O . PHE A 1 79 ? -9.080 2.332 9.211 1.00 95.94 79 PHE A O 1
ATOM 613 N N . LYS A 1 80 ? -10.898 1.675 10.345 1.00 95.56 80 LYS A N 1
ATOM 614 C CA . LYS A 1 80 ? -11.880 2.323 9.449 1.00 95.56 80 LYS A CA 1
ATOM 615 C C . LYS A 1 80 ? -11.927 3.841 9.658 1.00 95.56 80 LYS A C 1
ATOM 617 O O . LYS A 1 80 ? -12.984 4.428 9.873 1.00 95.56 80 LYS A O 1
ATOM 622 N N . THR A 1 81 ? -10.770 4.486 9.588 1.00 95.38 81 THR A N 1
ATOM 623 C CA . THR A 1 81 ? -10.595 5.923 9.786 1.00 95.38 81 THR A CA 1
ATOM 624 C C . THR A 1 81 ? -10.224 6.595 8.473 1.00 95.38 81 THR A C 1
ATOM 626 O O . THR A 1 81 ? -9.600 6.001 7.592 1.00 95.38 81 THR A O 1
ATOM 629 N N . SER A 1 82 ? -10.557 7.879 8.343 1.00 96.50 82 SER A N 1
ATOM 630 C CA . SER A 1 82 ? -10.092 8.687 7.211 1.00 96.50 82 SER A CA 1
ATOM 631 C C . SER A 1 82 ? -8.563 8.742 7.130 1.00 96.50 82 SER A C 1
ATOM 633 O O . SER A 1 82 ? -8.022 8.790 6.029 1.00 96.50 82 SER A O 1
ATOM 635 N N . GLN A 1 83 ? -7.873 8.670 8.273 1.00 95.19 83 GLN A N 1
ATOM 636 C CA . GLN A 1 83 ? -6.412 8.685 8.353 1.00 95.19 83 GLN A CA 1
ATOM 637 C C . GLN A 1 83 ? -5.772 7.462 7.690 1.00 95.19 83 GLN A C 1
ATOM 639 O O . GLN A 1 83 ? -4.687 7.595 7.145 1.00 95.19 83 GLN A O 1
ATOM 644 N N . VAL A 1 84 ? -6.440 6.304 7.678 1.00 96.88 84 VAL A N 1
ATOM 645 C CA . VAL A 1 84 ? -5.972 5.096 6.972 1.00 96.88 84 VAL A CA 1
ATOM 646 C C . VAL A 1 84 ? -6.509 5.053 5.538 1.00 96.88 84 VAL A C 1
ATOM 648 O O . VAL A 1 84 ? -5.765 4.794 4.591 1.00 96.88 84 VAL A O 1
ATOM 651 N N . LEU A 1 85 ? -7.798 5.355 5.348 1.00 97.62 85 LEU A N 1
ATOM 652 C CA . LEU A 1 85 ? -8.469 5.236 4.049 1.00 97.62 85 LEU A CA 1
ATOM 653 C C . LEU A 1 85 ? -7.932 6.220 2.999 1.00 97.62 85 LEU A C 1
ATOM 655 O O . LEU A 1 85 ? -7.818 5.862 1.824 1.00 97.62 85 LEU A O 1
ATOM 659 N N . ILE A 1 86 ? -7.598 7.451 3.400 1.00 98.06 86 ILE A N 1
ATOM 660 C CA . ILE A 1 86 ? -7.104 8.475 2.471 1.00 98.06 86 ILE A CA 1
ATOM 661 C C . ILE A 1 86 ? -5.714 8.099 1.926 1.00 98.06 86 ILE A C 1
ATOM 663 O O . ILE A 1 86 ? -5.593 8.015 0.701 1.00 98.06 86 ILE A O 1
ATOM 667 N N . PRO A 1 87 ? -4.684 7.812 2.752 1.00 97.56 87 PRO A N 1
ATOM 668 C CA . PRO A 1 87 ? -3.387 7.350 2.257 1.00 97.56 87 PRO A CA 1
ATOM 669 C C . PRO A 1 87 ? -3.466 6.051 1.453 1.00 97.56 87 PRO A C 1
ATOM 671 O O . PRO A 1 87 ? -2.772 5.931 0.448 1.00 97.56 87 PRO A O 1
ATOM 674 N N . ALA A 1 88 ? -4.342 5.110 1.826 1.00 98.06 88 ALA A N 1
ATOM 675 C CA . ALA A 1 88 ? -4.537 3.877 1.060 1.00 98.06 88 ALA A CA 1
ATOM 676 C C . ALA A 1 88 ? -5.029 4.163 -0.370 1.00 98.06 88 ALA A C 1
ATOM 678 O O . ALA A 1 88 ? -4.493 3.629 -1.341 1.00 98.06 88 ALA A O 1
ATOM 679 N N . SER A 1 89 ? -6.010 5.059 -0.517 1.00 98.12 89 SER A N 1
ATOM 680 C CA . SER A 1 89 ? -6.485 5.510 -1.829 1.00 98.12 89 SER A CA 1
ATOM 681 C C . SER A 1 89 ? -5.392 6.258 -2.603 1.00 98.12 89 SER A C 1
ATOM 683 O O . SER A 1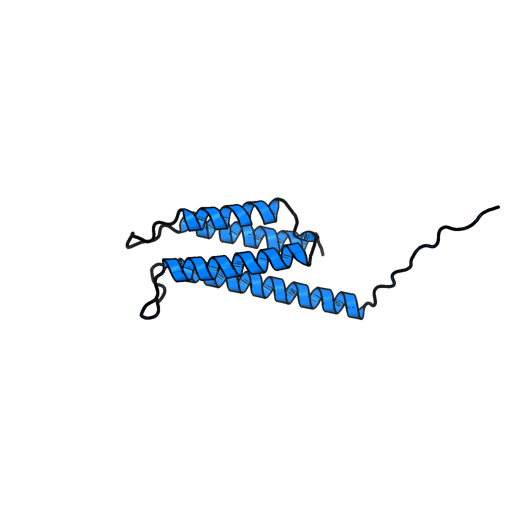 89 ? -5.125 5.956 -3.769 1.00 98.12 89 SER A O 1
ATOM 685 N N . GLN A 1 90 ? -4.703 7.195 -1.944 1.00 98.12 90 GLN A N 1
ATOM 686 C CA . GLN A 1 90 ? -3.609 7.965 -2.543 1.00 98.12 90 GLN A CA 1
ATOM 687 C C . GLN A 1 90 ? -2.478 7.070 -3.052 1.00 98.12 90 GLN A C 1
ATOM 689 O O . GLN A 1 90 ? -1.959 7.332 -4.135 1.00 98.12 90 GLN A O 1
ATOM 694 N N . LEU A 1 91 ? -2.143 5.999 -2.327 1.00 98.50 91 LEU A N 1
ATOM 695 C CA . LEU A 1 91 ? -1.145 5.021 -2.746 1.00 98.50 91 LEU A CA 1
ATOM 696 C C . LEU A 1 91 ? -1.538 4.358 -4.072 1.00 98.50 91 LEU A C 1
ATOM 698 O O . LEU A 1 91 ? -0.751 4.374 -5.019 1.00 98.50 91 LEU A O 1
ATOM 702 N N . VAL A 1 92 ? -2.774 3.858 -4.182 1.00 98.25 92 VAL A N 1
ATOM 703 C CA . VAL A 1 92 ? -3.282 3.245 -5.424 1.00 98.25 92 VAL A CA 1
ATOM 704 C C . VAL A 1 92 ? -3.222 4.226 -6.593 1.00 98.25 92 VAL A C 1
ATOM 706 O O . VAL A 1 92 ? -2.817 3.852 -7.693 1.00 98.25 92 VAL A O 1
ATOM 709 N N . HIS A 1 93 ? -3.610 5.482 -6.371 1.00 97.94 93 HIS A N 1
ATOM 710 C CA . HIS A 1 93 ? -3.528 6.517 -7.400 1.00 97.94 93 HIS A CA 1
ATOM 711 C C . HIS A 1 93 ? -2.081 6.849 -7.782 1.00 97.94 93 HIS A C 1
ATOM 713 O O . HIS A 1 93 ? -1.781 6.920 -8.967 1.00 97.94 93 HIS A O 1
ATOM 719 N N . SER A 1 94 ? -1.175 6.974 -6.809 1.00 98.00 94 SER A N 1
ATOM 720 C CA . SER A 1 94 ? 0.234 7.289 -7.069 1.00 98.00 94 SER A CA 1
ATOM 721 C C . SER A 1 94 ? 0.929 6.234 -7.933 1.00 98.00 94 SER A C 1
ATOM 723 O O . SER A 1 94 ? 1.652 6.593 -8.853 1.00 98.00 94 SER A O 1
ATOM 725 N N . VAL A 1 95 ? 0.640 4.944 -7.721 1.00 97.50 95 VAL A N 1
ATOM 726 C CA . VAL A 1 95 ? 1.195 3.860 -8.548 1.00 97.50 95 VAL A CA 1
ATOM 727 C C . VAL A 1 95 ? 0.679 3.918 -9.985 1.00 97.50 95 VAL A C 1
ATOM 729 O O . VAL A 1 95 ? 1.445 3.696 -10.915 1.00 97.50 95 VAL A O 1
ATOM 732 N N . LYS A 1 96 ? -0.605 4.245 -10.186 1.00 95.25 96 LYS A N 1
ATOM 733 C CA . LYS A 1 96 ? -1.195 4.379 -11.531 1.00 95.25 96 LYS A CA 1
ATOM 734 C C . LYS A 1 96 ? -0.583 5.519 -12.347 1.00 95.25 96 LYS A C 1
ATOM 736 O O . LYS A 1 96 ? -0.686 5.499 -13.567 1.00 95.25 96 LYS A O 1
ATOM 741 N N . GLU A 1 97 ? -0.007 6.512 -11.681 1.00 95.38 97 GLU A N 1
ATOM 742 C CA . GLU A 1 97 ? 0.629 7.670 -12.314 1.00 95.38 97 GLU A CA 1
ATOM 743 C C . GLU A 1 97 ? 2.126 7.449 -12.601 1.00 95.38 97 GLU A C 1
ATOM 745 O O . GLU A 1 97 ? 2.771 8.327 -13.174 1.00 95.38 97 GLU A O 1
ATOM 750 N N . LEU A 1 98 ? 2.695 6.295 -12.228 1.00 95.31 98 LEU A N 1
ATOM 751 C CA . LEU A 1 98 ? 4.092 5.979 -12.520 1.00 95.31 98 LEU A CA 1
ATOM 752 C C . LEU A 1 98 ? 4.308 5.768 -14.021 1.00 95.31 98 LEU A C 1
ATOM 754 O O . LEU A 1 98 ? 3.572 5.036 -14.683 1.00 95.31 98 LEU A O 1
ATOM 758 N N . ASN A 1 99 ? 5.378 6.367 -14.543 1.00 93.19 99 ASN A N 1
ATOM 759 C CA . ASN A 1 99 ? 5.823 6.136 -15.911 1.00 93.19 99 ASN A CA 1
ATOM 760 C C . ASN A 1 99 ? 6.815 4.964 -15.960 1.00 93.19 99 ASN A C 1
ATOM 762 O O . ASN A 1 99 ? 7.997 5.131 -15.657 1.00 93.19 99 ASN A O 1
ATOM 766 N N . PHE A 1 100 ? 6.329 3.790 -16.363 1.00 91.12 100 PHE A N 1
ATOM 767 C CA . PHE A 1 100 ? 7.143 2.578 -16.506 1.00 91.12 100 PHE A CA 1
ATOM 768 C C . PHE A 1 100 ? 7.928 2.499 -17.824 1.00 91.12 100 PHE A C 1
ATOM 770 O O . PHE A 1 100 ? 8.796 1.638 -17.943 1.00 91.12 100 PHE A O 1
ATOM 777 N N . ASP A 1 101 ? 7.662 3.392 -18.781 1.00 86.94 101 ASP A N 1
ATOM 778 C CA . ASP A 1 101 ? 8.399 3.463 -20.051 1.00 86.94 101 ASP A CA 1
ATOM 779 C C . ASP A 1 101 ? 9.726 4.235 -19.905 1.00 86.94 101 ASP A C 1
ATOM 781 O O . ASP A 1 101 ? 10.579 4.217 -20.793 1.00 86.94 101 ASP A O 1
ATOM 785 N N . SER A 1 102 ? 9.911 4.928 -18.776 1.00 80.81 102 SER A N 1
ATOM 786 C CA . SER A 1 102 ? 11.144 5.633 -18.425 1.00 80.81 102 SER A CA 1
ATOM 787 C C . SER A 1 102 ? 12.206 4.675 -17.876 1.00 80.81 102 SER A C 1
ATOM 789 O O . SER A 1 102 ? 11.903 3.751 -17.122 1.00 80.81 102 SER A O 1
ATOM 791 N N . SER A 1 103 ? 13.483 4.940 -18.179 1.00 74.44 103 SER A N 1
ATOM 792 C CA . SER A 1 103 ? 14.616 4.202 -17.596 1.00 74.44 103 SER A CA 1
ATOM 793 C C . SER A 1 103 ? 14.743 4.397 -16.081 1.00 74.44 103 SER A C 1
ATOM 795 O O . SER A 1 103 ? 15.299 3.540 -15.393 1.00 74.44 103 SER A O 1
ATOM 797 N N . VAL A 1 104 ? 14.213 5.508 -15.563 1.00 82.25 104 VAL A N 1
ATOM 798 C CA . VAL A 1 104 ? 14.153 5.833 -14.135 1.00 82.25 104 VAL A CA 1
ATOM 799 C C . VAL A 1 104 ? 12.703 6.094 -13.754 1.00 82.25 104 VAL A C 1
ATOM 801 O O . VAL A 1 104 ? 12.041 6.943 -14.356 1.00 82.25 104 VAL A O 1
ATOM 804 N N . ILE A 1 105 ? 12.220 5.381 -12.737 1.00 86.50 105 ILE A N 1
ATOM 805 C CA . ILE A 1 105 ? 10.891 5.611 -12.172 1.00 86.50 105 ILE A CA 1
ATOM 806 C C . ILE A 1 105 ? 11.003 6.710 -11.117 1.00 86.50 105 ILE A C 1
ATOM 808 O O . ILE A 1 105 ? 11.671 6.526 -10.101 1.00 86.50 105 ILE A O 1
ATOM 812 N N . ASP A 1 106 ? 10.317 7.834 -11.329 1.00 91.00 106 ASP A N 1
ATOM 813 C CA . ASP A 1 106 ? 10.101 8.817 -10.266 1.00 91.00 106 ASP A CA 1
ATOM 814 C C . ASP A 1 106 ? 9.041 8.287 -9.290 1.00 91.00 106 ASP A C 1
ATOM 816 O O . ASP A 1 106 ? 7.834 8.431 -9.488 1.00 91.00 106 ASP A O 1
ATOM 820 N N . SER A 1 107 ? 9.512 7.605 -8.249 1.00 94.81 107 SER A N 1
ATOM 821 C CA . SER A 1 107 ? 8.676 6.965 -7.236 1.00 94.81 107 SER A CA 1
ATOM 822 C C . SER A 1 107 ? 8.487 7.813 -5.977 1.00 94.81 107 SER A C 1
ATOM 824 O O . SER A 1 107 ? 7.842 7.349 -5.036 1.00 94.81 107 SER A O 1
ATOM 826 N N . ALA A 1 108 ? 8.982 9.058 -5.937 1.00 95.88 108 ALA A N 1
ATOM 827 C CA . ALA A 1 108 ? 9.015 9.874 -4.718 1.00 95.88 108 ALA A CA 1
ATOM 828 C C . ALA A 1 108 ? 7.624 10.067 -4.091 1.00 95.88 108 ALA A C 1
ATOM 830 O O . ALA A 1 108 ? 7.438 9.892 -2.883 1.00 95.88 108 ALA A O 1
ATOM 831 N N . ARG A 1 109 ? 6.614 10.366 -4.918 1.00 96.50 109 ARG A N 1
ATOM 832 C CA . ARG A 1 109 ? 5.224 10.502 -4.454 1.00 96.50 109 ARG A CA 1
ATOM 833 C C . ARG A 1 109 ? 4.663 9.182 -3.929 1.00 96.50 109 ARG A C 1
ATOM 835 O O . ARG A 1 109 ? 3.958 9.183 -2.921 1.00 96.50 109 ARG A O 1
ATOM 842 N N . THR A 1 110 ? 4.965 8.073 -4.596 1.00 97.75 110 THR A N 1
ATOM 843 C CA . THR A 1 110 ? 4.513 6.741 -4.182 1.00 97.75 110 THR A CA 1
ATOM 844 C C . THR A 1 110 ? 5.136 6.353 -2.846 1.00 97.75 110 THR A C 1
ATOM 846 O O . THR A 1 110 ? 4.410 5.957 -1.940 1.00 97.75 110 THR A O 1
ATOM 849 N N . LEU A 1 111 ? 6.444 6.566 -2.670 1.00 98.00 111 LEU A N 1
ATOM 850 C CA . LEU A 1 111 ? 7.148 6.326 -1.406 1.00 98.00 111 LEU A CA 1
ATOM 851 C C . LEU A 1 111 ? 6.540 7.137 -0.254 1.00 98.00 111 LEU A C 1
ATOM 853 O O . LEU A 1 111 ? 6.249 6.573 0.799 1.00 98.00 111 LEU A O 1
ATOM 857 N N . GLN A 1 112 ? 6.225 8.415 -0.486 1.00 98.12 112 GLN A N 1
ATOM 858 C CA . GLN A 1 112 ? 5.542 9.242 0.511 1.00 98.12 112 GLN A CA 1
ATOM 859 C C . GLN A 1 112 ? 4.147 8.698 0.873 1.00 98.12 112 GLN A C 1
ATOM 861 O O . GLN A 1 112 ? 3.713 8.803 2.021 1.00 98.12 112 GLN A O 1
ATOM 866 N N . CYS A 1 113 ? 3.411 8.132 -0.089 1.00 98.19 113 CYS A N 1
ATOM 867 C CA . CYS A 1 113 ? 2.113 7.513 0.191 1.00 98.19 113 CYS A CA 1
ATOM 868 C C . CYS A 1 113 ? 2.262 6.253 1.055 1.00 98.19 113 CYS A C 1
ATOM 870 O O . CYS A 1 113 ? 1.448 6.055 1.957 1.00 98.19 113 CYS A O 1
ATOM 872 N N . ILE A 1 114 ? 3.307 5.445 0.829 1.00 98.44 114 ILE A N 1
ATOM 873 C CA . ILE A 1 114 ? 3.611 4.271 1.663 1.00 98.44 114 ILE A CA 1
ATOM 874 C C . ILE A 1 114 ? 3.916 4.716 3.100 1.00 98.44 114 ILE A C 1
ATOM 876 O O . ILE A 1 114 ? 3.298 4.215 4.034 1.00 98.44 114 ILE A O 1
ATOM 880 N N . GLU A 1 115 ? 4.790 5.709 3.285 1.00 98.25 115 GLU A N 1
ATOM 881 C CA . GLU A 1 115 ? 5.135 6.248 4.612 1.00 98.25 115 GLU A CA 1
ATOM 882 C C . GLU A 1 115 ? 3.911 6.776 5.368 1.00 98.25 115 GLU A C 1
ATOM 884 O O . GLU A 1 115 ? 3.725 6.482 6.548 1.00 98.25 115 GLU A O 1
ATOM 889 N N . LYS A 1 116 ? 3.042 7.535 4.687 1.00 98.12 116 LYS A N 1
ATOM 890 C CA . LYS A 1 116 ? 1.800 8.053 5.280 1.00 98.12 116 LYS A CA 1
ATOM 891 C C . LYS A 1 116 ? 0.862 6.932 5.712 1.00 98.12 116 LYS A C 1
ATOM 893 O O . LYS A 1 116 ? 0.253 7.034 6.773 1.00 98.12 116 LYS A O 1
ATOM 898 N N . LEU A 1 117 ? 0.730 5.889 4.894 1.00 98.44 117 LEU A N 1
ATOM 899 C CA . LEU A 1 117 ? -0.138 4.756 5.193 1.00 98.44 117 LEU A CA 1
ATOM 900 C C . LEU A 1 117 ? 0.383 3.950 6.387 1.00 98.44 117 LEU A C 1
ATOM 902 O O . LEU A 1 117 ? -0.385 3.657 7.299 1.00 98.44 117 LEU A O 1
ATOM 906 N N . GLU A 1 118 ? 1.680 3.652 6.429 1.00 98.00 118 GLU A N 1
ATOM 907 C CA . GLU A 1 118 ? 2.294 2.964 7.569 1.00 98.00 118 GLU A CA 1
ATOM 908 C C . GLU A 1 118 ? 2.200 3.776 8.858 1.00 98.00 118 GLU A C 1
ATOM 910 O O . GLU A 1 118 ? 1.836 3.237 9.903 1.00 98.00 118 GLU A O 1
ATOM 915 N N . ALA A 1 119 ? 2.461 5.084 8.786 1.00 97.62 119 ALA A N 1
ATOM 916 C CA . ALA A 1 119 ? 2.302 5.971 9.929 1.00 97.62 119 ALA A CA 1
ATOM 917 C C . ALA A 1 119 ? 0.849 5.994 10.420 1.00 97.62 119 ALA A C 1
ATOM 919 O O . ALA A 1 119 ? 0.614 5.968 11.625 1.00 97.62 119 ALA A O 1
ATOM 920 N N . ALA A 1 120 ? -0.132 6.014 9.514 1.00 97.19 120 ALA A N 1
ATOM 921 C CA . ALA A 1 120 ? -1.542 5.968 9.882 1.00 97.19 120 ALA A CA 1
ATOM 922 C C . ALA A 1 120 ? -1.906 4.661 10.597 1.00 97.19 120 ALA A C 1
ATOM 924 O O . ALA A 1 120 ? -2.496 4.710 11.674 1.00 97.19 120 ALA A O 1
ATOM 925 N N . VAL A 1 121 ? -1.499 3.514 10.046 1.00 95.94 121 VAL A N 1
ATOM 926 C CA . VAL A 1 121 ? -1.722 2.193 10.655 1.00 95.94 121 VAL A CA 1
ATOM 927 C C . VAL A 1 121 ? -1.056 2.113 12.036 1.00 95.94 121 VAL A C 1
ATOM 929 O O . VAL A 1 121 ? -1.713 1.771 13.020 1.00 95.94 121 VAL A O 1
ATOM 932 N N . GLY A 1 122 ? 0.212 2.517 12.149 1.00 94.31 122 GLY A N 1
ATOM 933 C CA . GLY A 1 122 ? 0.936 2.523 13.423 1.00 94.31 122 GLY A CA 1
ATOM 934 C C . GLY A 1 122 ? 0.340 3.479 14.463 1.00 94.31 122 GLY A C 1
ATOM 935 O O . GLY A 1 122 ? 0.268 3.143 15.644 1.00 94.31 122 GLY A O 1
ATOM 936 N N . ASN A 1 123 ? -0.130 4.657 14.045 1.00 94.19 123 ASN A N 1
ATOM 937 C CA . ASN A 1 123 ? -0.781 5.617 14.938 1.00 94.19 123 ASN A CA 1
ATOM 938 C C . ASN A 1 123 ? -2.144 5.119 15.422 1.00 94.19 123 ASN A C 1
ATOM 940 O O . AS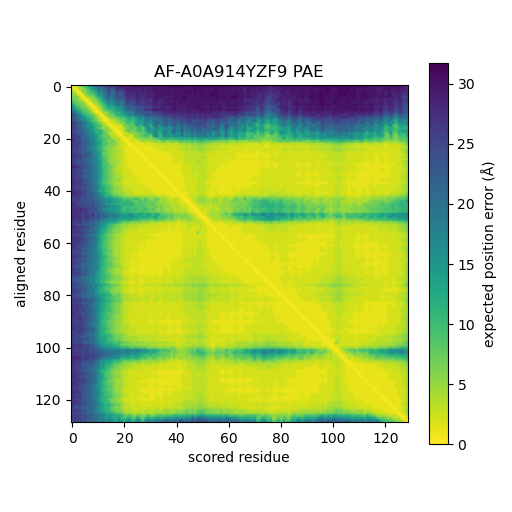N A 1 123 ? -2.459 5.294 16.596 1.00 94.19 123 ASN A O 1
ATOM 944 N N . THR A 1 124 ? -2.934 4.481 14.554 1.00 92.75 124 THR A N 1
ATOM 945 C CA . THR A 1 124 ? -4.202 3.855 14.950 1.00 92.75 124 THR A CA 1
ATOM 946 C C . THR A 1 124 ? -3.976 2.785 16.011 1.00 92.75 124 THR A C 1
ATOM 948 O O . THR A 1 124 ? -4.702 2.769 17.003 1.00 92.75 124 THR A O 1
ATOM 951 N N . LEU A 1 125 ? -2.943 1.949 15.852 1.00 88.75 125 LEU A N 1
ATOM 952 C CA . LEU A 1 125 ? -2.590 0.948 16.857 1.00 88.75 125 LEU A CA 1
ATOM 953 C C . LEU A 1 125 ? -2.282 1.614 18.205 1.00 88.75 125 LEU A C 1
ATOM 955 O O . LEU A 1 125 ? -2.913 1.283 19.198 1.00 88.75 125 LEU A O 1
ATOM 959 N N . ARG A 1 126 ? -1.408 2.630 18.226 1.00 86.88 126 ARG A N 1
ATOM 960 C CA . ARG A 1 126 ? -1.027 3.363 19.453 1.00 86.88 126 ARG A CA 1
ATOM 961 C C . ARG A 1 126 ? -2.170 4.099 20.149 1.00 86.88 126 ARG A C 1
ATOM 963 O O . ARG A 1 126 ? -2.049 4.392 21.326 1.00 86.88 126 ARG A O 1
ATOM 970 N N . GLN A 1 127 ? -3.213 4.479 19.417 1.00 80.19 127 GLN A N 1
ATOM 971 C CA . GLN A 1 127 ? -4.395 5.145 19.976 1.00 80.19 127 GLN A CA 1
ATOM 972 C C . GLN A 1 127 ? -5.439 4.155 20.506 1.00 80.19 127 GLN A C 1
ATOM 974 O O . GLN A 1 127 ? -6.404 4.582 21.136 1.00 80.19 127 GLN A O 1
ATOM 979 N N . SER A 1 128 ? -5.275 2.866 20.200 1.00 69.12 128 SER A N 1
ATOM 980 C CA . SER A 1 128 ? -6.206 1.796 20.573 1.00 69.12 128 SER A CA 1
ATOM 981 C C . SER A 1 128 ? -5.726 0.973 21.776 1.00 69.12 128 SER A C 1
ATOM 983 O O . SER A 1 128 ? -6.519 0.203 22.310 1.00 69.12 128 SER A O 1
ATOM 985 N N . VAL A 1 129 ? -4.459 1.136 22.181 1.00 55.41 129 VAL A N 1
ATOM 986 C CA . VAL A 1 129 ? -3.847 0.612 23.422 1.00 55.41 129 VAL A CA 1
ATOM 987 C C . VAL A 1 129 ? -3.783 1.714 24.470 1.00 55.41 129 VAL A C 1
ATOM 989 O O . VAL A 1 129 ? -3.976 1.394 25.661 1.00 55.41 129 VAL A O 1
#

Mean predicted aligned error: 7.95 Å

Sequence (129 aa):
MSSSCSSIDLGIDPDFEDLLADSLLNDIELFAEHSNRLRVSLDSNAYIPDGESRCVQVHAALSMVSQSVRDLLVRYPIFKTSQVLIPASQLVHSVKELNFDSSVIDSARTLQCIEKLEAAVGNTLRQSV

Secondary structure (DSSP, 8-state):
-------------HHHHHHHHHHHHHHHHHHHHHHHHHHHHH-TTS---TT--HHHHHHHHHHHHHHHHHHHHHH-GGG-SHHHHHHHHHHHHHHHT--TTSSS---HHHHHHHHHHHHHHHHHHHHH-

Foldseek 3Di:
DDDDDDDPPPPDPVVNVVVVVVVLVVLLVQLVVLLVQLVLLLDLPRDDPPPDASLVSNVVSLVSNLVSLVVCVVSPVLCVDCQQVVLNVQLVVLSVPWDRVDSHTPCVSNNVSSVSNNVSSVVSVVVVD

InterPro domains:
  IPR057028 Rho GTPase-activating protein 29/45, N-terminal [PF24235] (23-125)

Organism: NCBI:txid310955